Protein AF-A0A1H8HCE8-F1 (afdb_monomer_lite)

Structure (mmCIF, N/CA/C/O backbone):
data_AF-A0A1H8HCE8-F1
#
_entry.id   AF-A0A1H8HCE8-F1
#
loop_
_atom_site.group_PDB
_atom_site.id
_atom_site.type_symbol
_atom_site.label_atom_id
_atom_site.label_alt_id
_atom_site.label_comp_id
_atom_site.label_asym_id
_atom_site.label_entity_id
_atom_site.label_seq_id
_atom_site.pdbx_PDB_ins_code
_atom_site.Cartn_x
_atom_site.Cartn_y
_atom_site.Cartn_z
_atom_site.occupancy
_atom_site.B_iso_or_equiv
_atom_site.auth_seq_id
_atom_site.auth_comp_id
_atom_site.auth_asym_id
_atom_site.auth_atom_id
_atom_site.pdbx_PDB_model_num
ATOM 1 N N . MET A 1 1 ? 21.624 2.705 -7.529 1.00 41.69 1 MET A N 1
ATOM 2 C CA . MET A 1 1 ? 21.430 1.633 -6.533 1.00 41.69 1 MET A CA 1
ATOM 3 C C . MET A 1 1 ? 19.969 1.688 -6.104 1.00 41.69 1 MET A C 1
ATOM 5 O O . MET A 1 1 ? 19.536 2.767 -5.722 1.00 41.69 1 MET A O 1
ATOM 9 N N . TYR A 1 2 ? 19.189 0.617 -6.282 1.00 51.41 2 TYR A N 1
ATOM 10 C CA . TYR A 1 2 ? 17.785 0.573 -5.843 1.00 51.41 2 TYR A CA 1
ATOM 11 C C . TYR A 1 2 ? 17.785 0.385 -4.317 1.00 51.41 2 TYR A C 1
ATOM 13 O O . TYR A 1 2 ? 18.197 -0.660 -3.822 1.00 51.41 2 TYR A O 1
ATOM 21 N N . GLY A 1 3 ? 17.449 1.440 -3.571 1.00 51.47 3 GLY A N 1
ATOM 22 C CA . GLY A 1 3 ? 17.545 1.512 -2.106 1.00 51.47 3 GLY A CA 1
ATOM 23 C C . GLY A 1 3 ? 16.370 0.875 -1.358 1.00 51.47 3 GLY A C 1
ATOM 24 O O . GLY A 1 3 ? 16.021 1.349 -0.288 1.00 51.47 3 GLY A O 1
ATOM 25 N N . ALA A 1 4 ? 15.756 -0.176 -1.909 1.00 62.50 4 ALA A N 1
ATOM 26 C CA . ALA A 1 4 ? 14.451 -0.690 -1.470 1.00 62.50 4 ALA A CA 1
ATOM 27 C C . ALA A 1 4 ? 14.409 -1.175 -0.016 1.00 62.50 4 ALA A C 1
ATOM 29 O O . ALA A 1 4 ? 13.376 -1.128 0.637 1.00 62.50 4 ALA A O 1
ATOM 30 N N . ARG A 1 5 ? 15.531 -1.683 0.503 1.00 66.25 5 ARG A N 1
ATOM 31 C CA . ARG A 1 5 ? 15.506 -2.510 1.715 1.00 66.25 5 ARG A CA 1
ATOM 32 C C . ARG A 1 5 ? 15.179 -1.717 2.981 1.00 66.25 5 ARG A C 1
ATOM 34 O O . ARG A 1 5 ? 14.364 -2.169 3.773 1.00 66.25 5 ARG A O 1
ATOM 41 N N . ALA A 1 6 ? 15.752 -0.522 3.130 1.00 63.53 6 ALA A N 1
ATOM 42 C CA . ALA A 1 6 ? 15.456 0.348 4.269 1.00 63.53 6 ALA A CA 1
ATOM 43 C C . ALA A 1 6 ? 14.013 0.887 4.221 1.00 63.53 6 ALA A C 1
ATOM 45 O O . ALA A 1 6 ? 13.348 0.949 5.254 1.00 63.53 6 ALA A O 1
ATOM 46 N N . ASP A 1 7 ? 13.511 1.205 3.024 1.00 77.88 7 ASP A N 1
ATOM 47 C CA . ASP A 1 7 ? 12.133 1.670 2.828 1.00 77.88 7 ASP A CA 1
ATOM 48 C C . ASP A 1 7 ? 11.114 0.548 3.111 1.00 77.88 7 ASP A C 1
ATOM 50 O O . ASP A 1 7 ? 10.088 0.773 3.757 1.00 77.88 7 ASP A O 1
ATOM 54 N N . HIS A 1 8 ? 11.419 -0.689 2.701 1.00 85.94 8 HIS A N 1
ATOM 55 C CA . HIS A 1 8 ? 10.597 -1.864 3.006 1.00 85.94 8 HIS A CA 1
ATOM 56 C C . HIS A 1 8 ? 10.569 -2.179 4.502 1.00 85.94 8 HIS A C 1
ATOM 58 O O . HIS A 1 8 ? 9.533 -2.594 5.025 1.00 85.94 8 HIS A O 1
ATOM 64 N N . ASP A 1 9 ? 11.680 -1.978 5.207 1.00 85.94 9 ASP A N 1
ATOM 65 C CA . ASP A 1 9 ? 11.748 -2.233 6.643 1.00 85.94 9 ASP A CA 1
ATOM 66 C C . ASP A 1 9 ? 10.882 -1.238 7.442 1.00 85.94 9 ASP A C 1
ATOM 68 O O . ASP A 1 9 ? 10.162 -1.671 8.346 1.00 85.94 9 ASP A O 1
ATOM 72 N N . ASP A 1 10 ? 10.823 0.049 7.058 1.00 85.19 10 ASP A N 1
ATOM 73 C CA . ASP A 1 10 ? 9.885 1.025 7.658 1.00 85.19 10 ASP A CA 1
ATOM 74 C C . ASP A 1 10 ? 8.418 0.627 7.404 1.00 85.19 10 ASP A C 1
ATOM 76 O O . ASP A 1 10 ? 7.581 0.672 8.314 1.00 85.19 10 ASP A O 1
ATOM 80 N N . LEU A 1 11 ? 8.087 0.158 6.194 1.00 88.56 11 LEU A N 1
ATOM 81 C CA . LEU A 1 11 ? 6.743 -0.347 5.884 1.00 88.56 11 LEU A CA 1
ATOM 82 C C . LEU A 1 11 ? 6.381 -1.572 6.728 1.00 88.56 11 LEU A C 1
ATOM 84 O O . LEU A 1 11 ? 5.304 -1.603 7.333 1.00 88.56 11 LEU A O 1
ATOM 88 N N . ARG A 1 12 ? 7.280 -2.559 6.827 1.00 91.25 12 ARG A N 1
ATOM 89 C CA . ARG A 1 12 ? 7.088 -3.763 7.653 1.00 91.25 12 ARG A CA 1
ATOM 90 C C . ARG A 1 12 ? 6.905 -3.420 9.125 1.00 91.25 12 ARG A C 1
ATOM 92 O O . ARG A 1 12 ? 6.025 -3.987 9.782 1.00 91.25 12 ARG A O 1
ATOM 99 N N . GLU A 1 13 ? 7.689 -2.481 9.646 1.00 89.75 13 GLU A N 1
ATOM 100 C CA . GLU A 1 13 ? 7.567 -2.041 11.032 1.00 89.75 13 GLU A CA 1
ATOM 101 C C . GLU A 1 13 ? 6.194 -1.400 11.282 1.00 89.75 13 GLU A C 1
ATOM 103 O O . GLU A 1 13 ? 5.496 -1.751 12.240 1.00 89.75 13 GLU A O 1
ATOM 108 N N . ARG A 1 14 ? 5.749 -0.505 10.394 1.00 88.50 14 ARG A N 1
ATOM 109 C CA . ARG A 1 14 ? 4.429 0.135 10.509 1.00 88.50 14 ARG A CA 1
ATOM 110 C C . ARG A 1 14 ? 3.288 -0.867 10.420 1.00 88.50 14 ARG A C 1
ATOM 112 O O . ARG A 1 14 ? 2.340 -0.763 11.196 1.00 88.50 14 ARG A O 1
ATOM 119 N N . MET A 1 15 ? 3.376 -1.844 9.520 1.00 91.25 15 MET A N 1
ATOM 120 C CA . MET A 1 15 ? 2.391 -2.923 9.421 1.00 91.25 15 MET A CA 1
ATOM 121 C C . MET A 1 15 ? 2.309 -3.740 10.709 1.00 91.25 15 MET A C 1
ATOM 123 O O . MET A 1 15 ? 1.212 -4.000 11.198 1.00 91.25 15 MET A O 1
ATOM 127 N N . THR A 1 16 ? 3.462 -4.082 11.289 1.00 89.19 16 THR A N 1
ATOM 128 C CA . THR A 1 16 ? 3.555 -4.824 12.554 1.00 89.19 16 THR A CA 1
ATOM 129 C C . THR A 1 16 ? 2.914 -4.039 13.696 1.00 89.19 16 THR A C 1
ATOM 131 O O . THR A 1 16 ? 2.087 -4.572 14.433 1.00 89.19 16 THR A O 1
ATOM 134 N N . ARG A 1 17 ? 3.211 -2.736 13.802 1.00 85.62 17 ARG A N 1
ATOM 135 C CA . ARG A 1 17 ? 2.561 -1.843 14.777 1.00 85.62 17 ARG A CA 1
ATOM 136 C C . ARG A 1 17 ? 1.043 -1.800 14.579 1.00 85.62 17 ARG A C 1
ATOM 138 O O . ARG A 1 17 ? 0.299 -1.777 15.555 1.00 85.62 17 ARG A O 1
ATOM 145 N N . PHE A 1 18 ? 0.579 -1.817 13.330 1.00 85.38 18 PHE A N 1
ATOM 146 C CA . PHE A 1 18 ? -0.846 -1.851 13.009 1.00 85.38 18 PHE A CA 1
ATOM 147 C C . PHE A 1 18 ? -1.515 -3.158 13.453 1.00 85.38 18 PHE A C 1
ATOM 149 O O . PHE A 1 18 ? -2.595 -3.123 14.035 1.00 85.38 18 PHE A O 1
ATOM 156 N N . ALA A 1 19 ? -0.855 -4.296 13.229 1.00 85.44 19 ALA A N 1
ATOM 157 C CA . ALA A 1 19 ? -1.343 -5.614 13.629 1.00 85.44 19 ALA A CA 1
ATOM 158 C C . ALA A 1 19 ? -1.530 -5.730 15.149 1.00 85.44 19 ALA A C 1
ATOM 160 O O . ALA A 1 19 ? -2.546 -6.247 15.615 1.00 85.44 19 ALA A O 1
ATOM 161 N N . VAL A 1 20 ? -0.582 -5.192 15.925 1.00 85.12 20 VAL A N 1
ATOM 162 C CA . VAL A 1 20 ? -0.679 -5.134 17.392 1.00 85.12 20 VAL A CA 1
ATOM 163 C C . VAL A 1 20 ? -1.904 -4.330 17.833 1.00 85.12 20 VAL A C 1
ATOM 165 O O . VAL A 1 20 ? -2.658 -4.789 18.685 1.00 85.12 20 VAL A O 1
ATOM 168 N N . LEU A 1 21 ? -2.144 -3.163 17.225 1.00 83.56 21 LEU A N 1
ATOM 169 C CA . LEU A 1 21 ? -3.306 -2.328 17.550 1.00 83.56 21 LEU A CA 1
ATOM 170 C C . LEU A 1 21 ? -4.637 -2.994 17.182 1.00 83.56 21 LEU A C 1
ATOM 172 O O . LEU A 1 21 ? -5.607 -2.846 17.916 1.00 83.56 21 LEU A O 1
ATOM 176 N N . LEU A 1 22 ? -4.682 -3.735 16.073 1.00 83.06 22 LEU A N 1
ATOM 177 C CA . LEU A 1 22 ? -5.870 -4.478 15.639 1.00 83.06 22 LEU A CA 1
ATOM 178 C C . LEU A 1 22 ? -6.187 -5.693 16.521 1.00 83.06 22 LEU A C 1
ATOM 180 O O . LEU A 1 22 ? -7.331 -6.136 16.560 1.00 83.06 22 LEU A O 1
ATOM 184 N N . SER A 1 23 ? -5.187 -6.217 17.232 1.00 80.31 23 SER A N 1
ATOM 185 C CA . SER A 1 23 ? -5.332 -7.380 18.115 1.00 80.31 23 SER A CA 1
ATOM 186 C C . SER A 1 23 ? -5.904 -7.019 19.494 1.00 80.31 23 SER A C 1
ATOM 188 O O . SER A 1 23 ? -6.185 -7.913 20.291 1.00 80.31 23 SER A O 1
ATOM 190 N N . ALA A 1 24 ? -6.071 -5.726 19.794 1.00 76.75 24 ALA A N 1
ATOM 191 C CA . ALA A 1 24 ? -6.689 -5.267 21.032 1.00 76.75 24 ALA A CA 1
ATOM 192 C C . ALA A 1 24 ? -8.212 -5.553 21.031 1.00 76.75 24 ALA A C 1
ATOM 194 O O . ALA A 1 24 ? -8.876 -5.308 20.019 1.00 76.75 24 ALA A O 1
ATOM 195 N N . PRO A 1 25 ? -8.775 -6.074 22.141 1.00 63.78 25 PRO A N 1
ATOM 196 C CA . PRO A 1 25 ? -10.165 -6.541 22.215 1.00 63.78 25 PRO A CA 1
ATOM 197 C C . PRO A 1 25 ? -11.214 -5.417 22.178 1.00 63.78 25 PRO A C 1
ATOM 199 O O . PRO A 1 25 ? -12.369 -5.667 21.842 1.00 63.78 25 PRO A O 1
ATOM 202 N N . ASP A 1 26 ? -10.834 -4.180 22.485 1.00 64.38 26 ASP A N 1
ATOM 203 C CA . ASP A 1 26 ? -11.682 -2.992 22.471 1.00 64.38 26 ASP A CA 1
ATOM 204 C C . ASP A 1 26 ? -11.341 -2.095 21.274 1.00 64.38 26 ASP A C 1
ATOM 206 O O . ASP A 1 26 ? -10.719 -1.037 21.379 1.00 64.38 26 ASP A O 1
ATOM 210 N N . GLY A 1 27 ? -11.812 -2.544 20.109 1.00 59.19 27 GLY A N 1
ATOM 211 C CA . GLY A 1 27 ? -11.734 -1.904 18.794 1.00 59.19 27 GLY A CA 1
ATOM 212 C C . GLY A 1 27 ? -12.437 -0.552 18.647 1.00 59.19 27 GLY A C 1
ATOM 213 O O . GLY A 1 27 ? -12.992 -0.244 17.592 1.00 59.19 27 GLY A O 1
ATOM 214 N N . SER A 1 28 ? -12.424 0.292 19.679 1.00 56.91 28 SER A N 1
ATOM 215 C CA . SER A 1 28 ? -12.683 1.706 19.450 1.00 56.91 28 SER A CA 1
ATOM 216 C C . SER A 1 28 ? -11.595 2.214 18.508 1.00 56.91 28 SER A C 1
ATOM 218 O O . SER A 1 28 ? -10.413 1.902 18.675 1.00 56.91 28 SER A O 1
ATOM 220 N N . ALA A 1 29 ? -11.987 2.970 17.480 1.00 59.56 29 ALA A N 1
ATOM 221 C CA . ALA A 1 29 ? -11.069 3.669 16.589 1.00 59.56 29 ALA A CA 1
ATOM 222 C C . ALA A 1 29 ? -10.325 4.759 17.379 1.00 59.56 29 ALA A C 1
ATOM 224 O O . ALA A 1 29 ? -10.538 5.958 17.198 1.00 59.56 29 ALA A O 1
ATOM 225 N N . ASN A 1 30 ? -9.474 4.331 18.309 1.00 71.94 30 ASN A N 1
ATOM 226 C CA . ASN A 1 30 ? -8.727 5.173 19.209 1.00 71.94 30 ASN A CA 1
ATOM 227 C C . ASN A 1 30 ? -7.879 6.112 18.362 1.00 71.94 30 ASN A C 1
ATOM 229 O O . ASN A 1 30 ? -7.357 5.724 17.314 1.00 71.94 30 ASN A O 1
ATOM 233 N N . ALA A 1 31 ? -7.709 7.355 18.811 1.00 78.38 31 ALA A N 1
ATOM 234 C CA . ALA A 1 31 ? -6.949 8.362 18.070 1.00 78.38 31 ALA A CA 1
ATOM 235 C C . ALA A 1 31 ? -5.563 7.844 17.627 1.00 78.38 31 ALA A C 1
ATOM 237 O O . ALA A 1 31 ? -5.055 8.235 16.579 1.00 78.38 31 ALA A O 1
ATOM 238 N N . SER A 1 32 ? -4.971 6.912 18.382 1.00 80.31 32 SER A N 1
ATOM 239 C CA . SER A 1 32 ? -3.751 6.189 18.012 1.00 80.31 32 SER A CA 1
ATOM 240 C C . SER A 1 32 ? -3.883 5.354 16.735 1.00 80.31 32 SER A C 1
ATOM 242 O O . SER A 1 32 ? -3.009 5.457 15.879 1.00 80.31 32 SER A O 1
ATOM 244 N N . LEU A 1 33 ? -4.964 4.592 16.555 1.00 83.38 33 LEU A N 1
ATOM 245 C CA . LEU A 1 33 ? -5.221 3.828 15.333 1.00 83.38 33 LEU A CA 1
ATOM 246 C C . LEU A 1 33 ? -5.382 4.755 14.128 1.00 83.38 33 LEU A C 1
ATOM 248 O O . LEU A 1 33 ? -4.740 4.546 13.102 1.00 83.38 33 LEU A O 1
ATOM 252 N N . LEU A 1 34 ? -6.202 5.802 14.254 1.00 84.69 34 LEU A N 1
ATOM 253 C CA . LEU A 1 34 ? -6.427 6.754 13.162 1.00 84.69 34 LEU A CA 1
ATOM 254 C C . LEU A 1 34 ? -5.128 7.472 12.768 1.00 84.69 34 LEU A C 1
ATOM 256 O O . LEU A 1 34 ? -4.852 7.635 11.579 1.00 84.69 34 LEU A O 1
ATOM 260 N N . ARG A 1 35 ? -4.284 7.824 13.750 1.00 85.56 35 ARG A N 1
ATOM 261 C CA . ARG A 1 35 ? -2.937 8.362 13.504 1.00 85.56 35 ARG A CA 1
ATOM 262 C C . ARG A 1 35 ? -2.043 7.364 12.776 1.00 85.56 35 ARG A C 1
ATOM 264 O O . ARG A 1 35 ? -1.422 7.739 11.786 1.00 85.56 35 ARG A O 1
ATOM 271 N N . GLN A 1 36 ? -1.986 6.109 13.226 1.00 85.75 36 GLN A N 1
ATOM 272 C CA . GLN A 1 36 ? -1.189 5.081 12.549 1.00 85.75 36 GLN A CA 1
ATOM 273 C C . GLN A 1 36 ? -1.697 4.816 11.132 1.00 85.75 36 GLN A C 1
ATOM 275 O O . GLN A 1 36 ? -0.897 4.627 10.222 1.00 85.75 36 GLN A O 1
ATOM 280 N N . ARG A 1 37 ? -3.014 4.884 10.914 1.00 87.94 37 ARG A N 1
ATOM 281 C CA . ARG A 1 37 ? -3.635 4.674 9.603 1.00 87.94 37 ARG A CA 1
ATOM 282 C C . ARG A 1 37 ? -3.223 5.778 8.642 1.00 87.94 37 ARG A C 1
ATOM 284 O O . ARG A 1 37 ? -2.786 5.490 7.535 1.00 87.94 37 ARG A O 1
ATOM 291 N N . ALA A 1 38 ? -3.299 7.032 9.08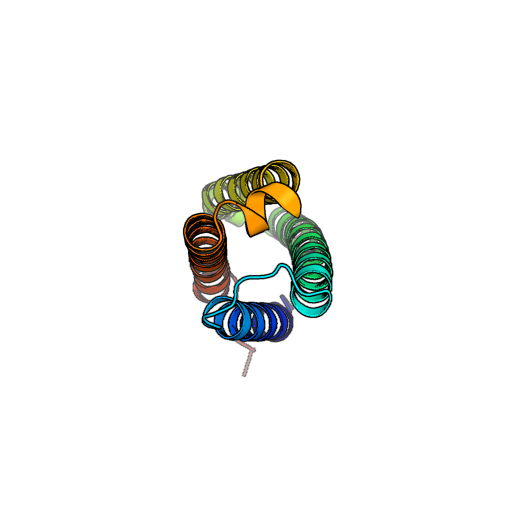4 1.00 86.00 38 ALA A N 1
ATOM 292 C CA . ALA A 1 38 ? -2.842 8.175 8.300 1.00 86.00 38 ALA A CA 1
ATOM 293 C C . ALA A 1 38 ? -1.328 8.120 8.028 1.00 86.00 38 ALA A C 1
ATOM 295 O O . ALA A 1 38 ? -0.889 8.396 6.911 1.00 86.00 38 ALA A O 1
ATOM 296 N N . ALA A 1 39 ? -0.529 7.730 9.025 1.00 85.94 39 ALA A N 1
ATOM 297 C CA . ALA A 1 39 ? 0.916 7.592 8.878 1.00 85.94 39 ALA A CA 1
ATOM 298 C C . ALA A 1 39 ? 1.292 6.488 7.877 1.00 85.94 39 ALA A C 1
ATOM 300 O O . ALA A 1 39 ? 2.141 6.714 7.016 1.00 85.94 39 ALA A O 1
ATOM 301 N N . PHE A 1 40 ? 0.641 5.324 7.953 1.00 87.06 40 PHE A N 1
ATOM 302 C CA . PHE A 1 40 ? 0.841 4.232 7.004 1.00 87.06 40 PHE A CA 1
ATOM 303 C C . PHE A 1 40 ? 0.387 4.629 5.597 1.00 87.06 40 PHE A C 1
ATOM 305 O O . PHE A 1 40 ? 1.154 4.458 4.658 1.00 87.06 40 PHE A O 1
ATOM 312 N N . ALA A 1 41 ? -0.789 5.250 5.450 1.00 87.31 41 ALA A N 1
ATOM 313 C CA . ALA A 1 41 ? -1.285 5.728 4.159 1.00 87.31 41 ALA A CA 1
ATOM 314 C C . ALA A 1 41 ? -0.299 6.686 3.477 1.00 87.31 41 ALA A C 1
ATOM 316 O O . ALA A 1 41 ? -0.041 6.573 2.279 1.00 87.31 41 ALA A O 1
ATOM 317 N N . ARG A 1 42 ? 0.285 7.612 4.248 1.00 87.38 42 ARG A N 1
ATOM 318 C CA . ARG A 1 42 ? 1.305 8.536 3.747 1.00 87.38 42 ARG A CA 1
ATOM 319 C C . ARG A 1 42 ? 2.586 7.808 3.343 1.00 87.38 42 ARG A C 1
ATOM 321 O O . ARG A 1 42 ? 3.102 8.084 2.267 1.00 87.38 42 ARG A O 1
ATOM 328 N N . CYS A 1 43 ? 3.091 6.912 4.191 1.00 87.44 43 CYS A N 1
ATOM 329 C CA . CYS A 1 43 ? 4.293 6.123 3.911 1.00 87.44 43 CYS A CA 1
ATOM 330 C C . CYS A 1 43 ? 4.112 5.278 2.637 1.00 87.44 43 CYS A C 1
ATOM 332 O O . CYS A 1 43 ? 4.908 5.389 1.711 1.00 87.44 43 CYS A O 1
ATOM 334 N N . PHE A 1 44 ? 3.000 4.549 2.531 1.00 88.19 44 PHE A N 1
ATOM 335 C CA . PHE A 1 44 ? 2.654 3.752 1.356 1.00 88.19 44 PHE A CA 1
ATOM 336 C C . PHE A 1 44 ? 2.551 4.604 0.083 1.00 88.19 44 PHE A C 1
ATOM 338 O O . PHE A 1 44 ? 3.130 4.254 -0.940 1.00 88.19 44 PHE A O 1
ATOM 345 N N . ALA A 1 45 ? 1.866 5.750 0.133 1.00 88.12 45 ALA A N 1
ATOM 346 C CA . ALA A 1 45 ? 1.743 6.626 -1.031 1.00 88.12 45 ALA A CA 1
ATOM 347 C C . ALA A 1 45 ? 3.097 7.180 -1.508 1.00 88.12 45 ALA A C 1
ATOM 349 O O . ALA A 1 45 ? 3.308 7.305 -2.715 1.00 88.12 45 ALA A O 1
ATOM 350 N N . LEU A 1 46 ? 4.000 7.509 -0.577 1.00 88.00 46 LEU A N 1
ATOM 351 C CA . LEU A 1 46 ? 5.358 7.953 -0.900 1.00 88.00 46 LEU A CA 1
ATOM 352 C C . LEU A 1 46 ? 6.167 6.825 -1.540 1.00 88.00 46 LEU A C 1
ATOM 354 O O . LEU A 1 46 ? 6.697 7.017 -2.630 1.00 88.00 46 LEU A O 1
ATOM 358 N N . HIS A 1 47 ? 6.170 5.647 -0.917 1.00 87.38 47 HIS A N 1
ATOM 359 C CA . HIS A 1 47 ? 6.850 4.463 -1.430 1.00 87.38 47 HIS A CA 1
ATOM 360 C C . HIS A 1 47 ? 6.409 4.130 -2.862 1.00 87.38 47 HIS A C 1
ATOM 362 O O . HIS A 1 47 ? 7.235 4.134 -3.766 1.00 87.38 47 HIS A O 1
ATOM 368 N N . VAL A 1 48 ? 5.101 4.005 -3.115 1.00 87.94 48 VAL A N 1
ATOM 369 C CA . VAL A 1 48 ? 4.565 3.720 -4.460 1.00 87.94 48 VAL A CA 1
ATOM 370 C C . VAL A 1 48 ? 4.975 4.786 -5.486 1.00 87.94 48 VAL A C 1
ATOM 372 O O . VAL A 1 48 ? 5.211 4.478 -6.658 1.00 87.94 48 VAL A O 1
ATOM 375 N N . ALA A 1 49 ? 5.027 6.061 -5.089 1.00 87.31 49 ALA A N 1
ATOM 376 C CA . ALA A 1 49 ? 5.440 7.139 -5.984 1.00 87.31 49 ALA A CA 1
ATOM 377 C C . ALA A 1 49 ? 6.936 7.060 -6.324 1.00 87.31 49 ALA A C 1
ATOM 379 O O . ALA A 1 49 ? 7.318 7.279 -7.478 1.00 87.31 49 ALA A O 1
ATOM 380 N N . ASP A 1 50 ? 7.773 6.742 -5.340 1.00 86.62 50 ASP A N 1
ATOM 381 C CA . ASP A 1 50 ? 9.214 6.608 -5.524 1.00 86.62 50 ASP A CA 1
ATOM 382 C C . ASP A 1 50 ? 9.574 5.339 -6.303 1.00 86.62 50 ASP A C 1
ATOM 384 O O . ASP A 1 50 ? 10.397 5.409 -7.219 1.00 86.62 50 ASP A O 1
ATOM 388 N N . GLU A 1 51 ? 8.870 4.232 -6.073 1.00 86.50 51 GLU A N 1
ATOM 389 C CA . GLU A 1 51 ? 8.969 3.015 -6.882 1.00 86.50 51 GLU A CA 1
ATOM 390 C C . GLU A 1 51 ? 8.626 3.277 -8.343 1.00 86.50 51 GLU A C 1
ATOM 392 O O . GLU A 1 51 ? 9.411 2.955 -9.234 1.00 86.50 51 GLU A O 1
ATOM 397 N N . GLN A 1 52 ? 7.495 3.931 -8.626 1.00 87.00 52 GLN A N 1
ATOM 398 C CA . GLN A 1 52 ? 7.121 4.243 -10.006 1.00 87.00 52 GLN A CA 1
ATOM 399 C C . GLN A 1 52 ? 8.207 5.056 -10.719 1.00 87.00 52 GLN A C 1
ATOM 401 O O . GLN A 1 52 ? 8.522 4.778 -11.879 1.00 87.00 52 GLN A O 1
ATOM 406 N N . ARG A 1 53 ? 8.824 6.022 -10.025 1.00 86.69 53 ARG A N 1
ATOM 407 C CA . ARG A 1 53 ? 9.947 6.806 -10.562 1.00 86.69 53 ARG A CA 1
ATOM 408 C C . ARG A 1 53 ? 11.189 5.945 -10.779 1.00 86.69 53 ARG A C 1
ATOM 410 O O . ARG A 1 53 ? 11.830 6.072 -11.823 1.00 86.69 53 ARG A O 1
ATOM 417 N N . ALA A 1 54 ? 11.545 5.101 -9.816 1.00 84.62 54 ALA A N 1
ATOM 418 C CA . ALA A 1 54 ? 12.722 4.243 -9.884 1.00 84.62 54 ALA A CA 1
ATOM 419 C C . ALA A 1 54 ? 12.606 3.212 -11.014 1.00 84.62 54 ALA A C 1
ATOM 421 O O . ALA A 1 54 ? 13.531 3.060 -11.811 1.00 84.62 54 ALA A O 1
ATOM 422 N N . LEU A 1 55 ? 11.445 2.578 -11.149 1.00 84.50 55 LEU A N 1
ATOM 423 C CA . LEU A 1 55 ? 11.169 1.599 -12.194 1.00 84.50 55 LEU A CA 1
ATOM 424 C C . LEU A 1 55 ? 11.091 2.249 -13.577 1.00 84.50 55 LEU A C 1
ATOM 426 O O . LEU A 1 55 ? 11.633 1.709 -14.538 1.00 84.50 55 LEU A O 1
ATOM 430 N N . ALA A 1 56 ? 10.502 3.446 -13.687 1.00 86.44 56 ALA A N 1
ATOM 431 C CA . ALA A 1 56 ? 10.506 4.191 -14.946 1.00 86.44 56 ALA A CA 1
ATOM 432 C C . ALA A 1 56 ? 11.937 4.526 -15.398 1.00 86.44 56 ALA A C 1
ATOM 434 O O . ALA A 1 56 ? 12.256 4.398 -16.581 1.00 86.44 56 ALA A O 1
ATOM 435 N N . ARG A 1 57 ? 12.819 4.901 -14.457 1.00 87.31 57 ARG A N 1
ATOM 436 C CA . ARG A 1 57 ? 14.251 5.087 -14.737 1.00 87.31 57 ARG A CA 1
ATOM 437 C C . ARG A 1 57 ? 14.908 3.780 -15.167 1.00 87.31 57 ARG A C 1
ATOM 439 O O . ARG A 1 57 ? 15.617 3.795 -16.165 1.00 87.31 57 ARG A O 1
ATOM 446 N N . LEU A 1 58 ? 14.629 2.672 -14.475 1.00 85.19 58 LEU A N 1
ATOM 447 C CA . LEU A 1 58 ? 15.172 1.353 -14.807 1.00 85.19 58 LEU A CA 1
ATOM 448 C C . LEU A 1 58 ? 14.813 0.942 -16.240 1.00 85.19 58 LEU A C 1
ATOM 450 O O . LEU A 1 58 ? 15.712 0.605 -17.002 1.00 85.19 58 LEU A O 1
ATOM 454 N N . VAL A 1 59 ? 13.542 1.064 -16.637 1.00 88.44 59 VAL A N 1
ATOM 455 C CA . VAL A 1 59 ? 13.079 0.771 -18.008 1.00 88.44 59 VAL A CA 1
ATOM 456 C C . VAL A 1 59 ? 13.702 1.709 -19.046 1.00 88.44 59 VAL A C 1
ATOM 458 O O . VAL A 1 59 ? 13.937 1.305 -20.187 1.00 88.44 59 VAL A O 1
ATOM 461 N N . ALA A 1 60 ? 13.957 2.970 -18.684 1.00 88.75 60 ALA A N 1
ATOM 462 C CA . ALA A 1 60 ? 14.618 3.919 -19.574 1.00 88.75 60 ALA A CA 1
ATOM 463 C C . ALA A 1 60 ? 16.090 3.547 -19.826 1.00 88.75 60 ALA A C 1
ATOM 465 O O . ALA A 1 60 ? 16.564 3.713 -20.949 1.00 88.75 60 ALA A O 1
ATOM 466 N N . THR A 1 61 ? 16.791 3.025 -18.813 1.00 88.19 61 THR A N 1
ATOM 467 C CA . THR A 1 61 ? 18.178 2.539 -18.932 1.00 88.19 61 THR A CA 1
ATOM 468 C C . THR A 1 61 ? 18.297 1.130 -19.508 1.00 88.19 61 THR A C 1
ATOM 470 O O . THR A 1 61 ? 19.251 0.858 -20.227 1.00 88.19 61 THR A O 1
ATOM 473 N N . ASP A 1 62 ? 17.340 0.246 -19.230 1.00 86.56 62 ASP A N 1
ATOM 474 C CA . ASP A 1 62 ? 17.314 -1.134 -19.704 1.00 86.56 62 ASP A CA 1
ATOM 475 C C . ASP A 1 62 ? 15.910 -1.494 -20.204 1.00 86.56 62 ASP A C 1
ATOM 477 O O . ASP A 1 62 ? 14.992 -1.815 -19.444 1.00 86.56 62 ASP A O 1
ATOM 481 N N . ARG A 1 63 ? 15.741 -1.457 -21.529 1.00 88.06 63 ARG A N 1
ATOM 482 C CA . ARG A 1 63 ? 14.458 -1.764 -22.169 1.00 88.06 63 ARG A CA 1
ATOM 483 C C . ARG A 1 63 ? 14.043 -3.226 -22.007 1.00 88.06 63 ARG A C 1
ATOM 485 O O . ARG A 1 63 ? 12.847 -3.496 -22.118 1.00 88.06 63 ARG A O 1
ATOM 492 N N . SER A 1 64 ? 14.978 -4.144 -21.746 1.00 87.06 64 SER A N 1
ATOM 493 C CA . SER A 1 64 ? 14.658 -5.563 -21.542 1.00 87.06 64 SER A CA 1
ATOM 494 C C . SER A 1 64 ? 13.816 -5.783 -20.281 1.00 87.06 64 SER A C 1
ATOM 496 O O . SER A 1 64 ? 13.003 -6.703 -20.237 1.00 87.06 64 SER A O 1
ATOM 498 N N . MET A 1 65 ? 13.897 -4.861 -19.314 1.00 86.38 65 MET A N 1
ATOM 499 C CA . MET A 1 65 ? 13.109 -4.891 -18.081 1.00 86.38 65 MET A CA 1
ATOM 500 C C . MET A 1 65 ? 11.634 -4.521 -18.273 1.00 86.38 65 MET A C 1
ATOM 502 O O . MET A 1 65 ? 10.834 -4.739 -17.365 1.00 86.38 65 MET A O 1
ATOM 506 N N . ARG A 1 66 ? 11.224 -3.994 -19.437 1.00 86.94 66 ARG A N 1
ATOM 507 C CA . ARG A 1 66 ? 9.837 -3.549 -19.667 1.00 86.94 66 ARG A CA 1
ATOM 508 C C . ARG A 1 66 ? 8.809 -4.666 -19.461 1.00 86.94 66 ARG A C 1
ATOM 510 O O . ARG A 1 66 ? 7.803 -4.442 -18.792 1.00 86.94 66 ARG A O 1
ATOM 517 N N . ASP A 1 67 ? 9.034 -5.835 -20.052 1.00 86.25 67 ASP A N 1
ATOM 518 C CA . ASP A 1 67 ? 8.076 -6.943 -19.980 1.00 86.25 67 ASP A CA 1
ATOM 519 C C . ASP A 1 67 ? 8.110 -7.678 -18.628 1.00 86.25 67 ASP A C 1
ATOM 521 O O . ASP A 1 67 ? 7.032 -7.878 -18.062 1.00 86.25 67 ASP A O 1
ATOM 525 N N . PRO A 1 68 ? 9.284 -7.975 -18.028 1.00 84.44 68 PRO A N 1
ATOM 526 C CA . PRO A 1 68 ? 9.369 -8.491 -16.658 1.00 84.44 68 PRO A CA 1
ATOM 527 C C . PRO A 1 68 ? 8.673 -7.604 -15.615 1.00 84.44 68 PRO A C 1
ATOM 529 O O . PRO A 1 68 ? 8.067 -8.114 -14.673 1.00 84.44 68 PRO A O 1
ATOM 532 N N . LEU A 1 69 ? 8.719 -6.277 -15.790 1.00 88.56 69 LEU A N 1
ATOM 533 C CA . LEU A 1 69 ? 8.090 -5.322 -14.874 1.00 88.56 69 LEU A CA 1
ATOM 534 C C . LEU A 1 69 ? 6.587 -5.130 -15.110 1.00 88.56 69 LEU A C 1
ATOM 536 O O . LEU A 1 69 ? 5.910 -4.623 -14.218 1.00 88.56 69 LEU A O 1
ATOM 540 N N . ARG A 1 70 ? 6.029 -5.527 -16.262 1.00 88.50 70 ARG A N 1
ATOM 541 C CA . ARG A 1 70 ? 4.615 -5.262 -16.595 1.00 88.50 70 ARG A CA 1
ATOM 542 C C . ARG A 1 70 ? 3.661 -5.833 -15.546 1.00 88.50 70 ARG A C 1
ATOM 544 O O . ARG A 1 70 ? 2.869 -5.098 -14.967 1.00 88.50 70 ARG A O 1
ATOM 551 N N . GLY A 1 71 ? 3.805 -7.121 -15.232 1.00 88.12 71 GLY A N 1
ATOM 552 C CA . GLY A 1 71 ? 2.963 -7.777 -14.227 1.00 88.12 71 GLY A CA 1
ATOM 553 C C . GLY A 1 71 ? 3.193 -7.259 -12.804 1.00 88.12 71 GLY A C 1
ATOM 554 O O . GLY A 1 71 ? 2.335 -7.415 -11.938 1.00 88.12 71 GLY A O 1
ATOM 555 N N . TYR A 1 72 ? 4.345 -6.647 -12.527 1.00 89.38 72 TYR A N 1
ATOM 556 C CA . TYR A 1 72 ? 4.567 -5.936 -11.272 1.00 89.38 72 TYR A CA 1
ATOM 557 C C . TYR A 1 72 ? 3.808 -4.599 -11.253 1.00 89.38 72 TYR A C 1
ATOM 559 O O . TYR A 1 72 ? 3.064 -4.351 -10.307 1.00 89.38 72 TYR A O 1
ATOM 567 N N . TYR A 1 73 ? 3.904 -3.790 -12.315 1.00 88.12 73 TYR A N 1
ATOM 568 C CA . TYR A 1 73 ? 3.183 -2.517 -12.423 1.00 88.12 73 TYR A CA 1
ATOM 569 C C . TYR A 1 73 ? 1.670 -2.682 -12.279 1.00 88.12 73 TYR A C 1
ATOM 571 O O . TYR A 1 73 ? 1.042 -1.908 -11.556 1.00 88.12 73 TYR A O 1
ATOM 579 N N . ASP A 1 74 ? 1.097 -3.707 -12.911 1.00 90.50 74 ASP A N 1
ATOM 580 C CA . ASP A 1 74 ? -0.338 -3.984 -12.819 1.00 90.50 74 ASP A CA 1
ATOM 581 C C . ASP A 1 74 ? -0.751 -4.293 -11.372 1.00 90.50 74 ASP A C 1
ATOM 583 O O . ASP A 1 74 ? -1.733 -3.749 -10.861 1.00 90.50 74 ASP A O 1
ATOM 587 N N . ARG A 1 75 ? 0.041 -5.110 -10.663 1.00 92.12 75 ARG A N 1
ATOM 588 C CA . ARG A 1 75 ? -0.220 -5.461 -9.260 1.00 92.12 75 ARG A CA 1
ATOM 589 C C . ARG A 1 75 ? -0.025 -4.277 -8.311 1.00 92.12 75 ARG A C 1
ATOM 591 O O . ARG A 1 75 ? -0.846 -4.105 -7.409 1.00 92.12 75 ARG A O 1
ATOM 598 N N . LEU A 1 76 ? 1.001 -3.451 -8.523 1.00 90.56 76 LEU A N 1
ATOM 599 C CA . LEU A 1 76 ? 1.237 -2.230 -7.746 1.00 90.56 76 LEU A CA 1
ATOM 600 C C . LEU A 1 76 ? 0.105 -1.211 -7.957 1.00 90.56 76 LEU A C 1
ATOM 602 O O . LEU A 1 76 ? -0.410 -0.630 -7.000 1.00 90.56 76 LEU A O 1
ATOM 606 N N . GLY A 1 77 ? -0.338 -1.031 -9.205 1.00 90.81 77 GLY A N 1
ATOM 607 C CA . GLY A 1 77 ? -1.468 -0.171 -9.556 1.00 90.81 77 GLY A CA 1
ATOM 608 C C . GLY A 1 77 ? -2.789 -0.646 -8.945 1.00 90.81 77 GLY A C 1
ATOM 609 O O . GLY A 1 77 ? -3.545 0.169 -8.403 1.00 90.81 77 GLY A O 1
ATOM 610 N N . ALA A 1 78 ? -3.039 -1.958 -8.968 1.00 93.31 78 ALA A N 1
ATOM 611 C CA . ALA A 1 78 ? -4.186 -2.568 -8.302 1.00 93.31 78 ALA A CA 1
ATOM 612 C C . ALA A 1 78 ? -4.128 -2.350 -6.785 1.00 93.31 78 ALA A C 1
ATOM 614 O O . ALA A 1 78 ? -5.090 -1.851 -6.211 1.00 93.31 78 ALA A O 1
ATOM 615 N N . LEU A 1 79 ? -2.983 -2.616 -6.142 1.00 93.38 79 LEU A N 1
ATOM 616 C CA . LEU A 1 79 ? -2.822 -2.402 -4.702 1.00 93.38 79 LEU A CA 1
ATOM 617 C C . LEU A 1 79 ? -3.057 -0.937 -4.313 1.00 93.38 79 LEU A C 1
ATOM 619 O O . LEU A 1 79 ? -3.739 -0.668 -3.327 1.00 93.38 79 LEU A O 1
ATOM 623 N N . ARG A 1 80 ? -2.550 0.019 -5.102 1.00 91.69 80 ARG A N 1
ATOM 624 C CA . ARG A 1 80 ? -2.808 1.449 -4.877 1.00 91.69 80 ARG A CA 1
ATOM 625 C C . ARG A 1 80 ? -4.301 1.772 -4.943 1.00 91.69 80 ARG A C 1
ATOM 627 O O . ARG A 1 80 ? -4.801 2.507 -4.096 1.00 91.69 80 ARG A O 1
ATOM 634 N N . THR A 1 81 ? -4.998 1.230 -5.939 1.00 93.56 81 THR A N 1
ATOM 635 C CA . THR A 1 81 ? -6.441 1.441 -6.134 1.00 93.56 81 THR A CA 1
ATOM 636 C C . THR A 1 81 ? -7.243 0.856 -4.975 1.00 93.56 81 THR A C 1
ATOM 638 O O . THR A 1 81 ? -8.070 1.553 -4.388 1.00 93.56 81 THR A O 1
ATOM 641 N N . ASP A 1 82 ? -6.936 -0.381 -4.587 1.00 93.62 82 ASP A N 1
ATOM 642 C CA . ASP A 1 82 ? -7.588 -1.071 -3.474 1.00 93.62 82 ASP A CA 1
ATOM 643 C C . ASP A 1 82 ? -7.331 -0.354 -2.146 1.00 93.62 82 ASP A C 1
ATOM 645 O O . ASP A 1 82 ? -8.232 -0.228 -1.319 1.00 93.62 82 ASP A O 1
ATOM 649 N N . TYR A 1 83 ? -6.126 0.186 -1.954 1.00 91.75 83 TYR A N 1
ATOM 650 C CA . TYR A 1 83 ? -5.800 0.979 -0.777 1.00 91.75 83 TYR A CA 1
ATOM 651 C C . TYR A 1 83 ? -6.596 2.292 -0.734 1.00 91.75 83 TYR A C 1
ATOM 653 O O . TYR A 1 83 ? -7.153 2.646 0.304 1.00 91.75 83 TYR A O 1
ATOM 661 N N . SER A 1 84 ? -6.716 3.007 -1.857 1.00 90.25 84 SER A N 1
ATOM 662 C CA . SER A 1 84 ? -7.574 4.197 -1.937 1.00 90.25 84 SER A CA 1
ATOM 663 C C . SER A 1 84 ? -9.036 3.867 -1.624 1.00 90.25 84 SER A C 1
ATOM 665 O O . SER A 1 84 ? -9.650 4.565 -0.816 1.00 90.25 84 SER A O 1
ATOM 667 N N . ALA A 1 85 ? -9.571 2.782 -2.190 1.00 93.50 85 ALA A N 1
ATOM 668 C CA . ALA A 1 85 ? -10.925 2.318 -1.898 1.00 93.50 85 ALA A CA 1
ATOM 669 C C . ALA A 1 85 ? -11.092 1.966 -0.413 1.00 93.50 85 ALA A C 1
ATOM 671 O O . ALA A 1 85 ? -12.036 2.424 0.226 1.00 93.50 85 ALA A O 1
ATOM 672 N N . HIS A 1 86 ? -10.131 1.247 0.172 1.00 93.25 86 HIS A N 1
ATOM 673 C CA . HIS A 1 86 ? -10.110 0.922 1.596 1.00 93.25 86 HIS A CA 1
ATOM 674 C C . HIS A 1 86 ? -10.187 2.177 2.471 1.00 93.25 86 HIS A C 1
ATOM 676 O O . HIS A 1 86 ? -10.930 2.200 3.455 1.00 93.25 86 HIS A O 1
ATOM 682 N N . ILE A 1 87 ? -9.463 3.242 2.106 1.00 89.88 87 ILE A N 1
ATOM 683 C CA . ILE A 1 87 ? -9.499 4.494 2.862 1.00 89.88 87 ILE A CA 1
ATOM 684 C C . ILE A 1 87 ? -10.887 5.148 2.827 1.00 89.88 87 ILE A C 1
ATOM 686 O O . ILE A 1 87 ? -11.329 5.669 3.856 1.00 89.88 87 ILE A O 1
ATOM 690 N N . SER A 1 88 ? -11.562 5.109 1.677 1.00 91.19 88 SER A N 1
ATOM 691 C CA . SER A 1 88 ? -12.910 5.657 1.491 1.00 91.19 88 SER A CA 1
ATOM 692 C C . SER A 1 88 ? -14.000 4.815 2.161 1.00 91.19 88 SER A C 1
ATOM 694 O O . SER A 1 88 ? -14.923 5.378 2.743 1.00 91.19 88 SER A O 1
ATOM 696 N N . THR A 1 89 ? -13.893 3.485 2.109 1.00 94.19 89 THR A N 1
ATOM 697 C CA . THR A 1 89 ? -14.870 2.555 2.696 1.00 94.19 89 THR A CA 1
ATOM 698 C C . THR A 1 89 ? -14.817 2.564 4.223 1.00 94.19 89 THR A C 1
ATOM 700 O O . THR A 1 89 ? -15.849 2.663 4.887 1.00 94.19 89 THR A O 1
ATOM 703 N N . TRP A 1 90 ? -13.618 2.499 4.804 1.00 92.62 90 TRP A N 1
ATOM 704 C CA . TRP A 1 90 ? -13.440 2.365 6.250 1.00 92.62 90 TRP A CA 1
ATOM 705 C C . TRP A 1 90 ? -13.351 3.723 6.948 1.00 92.62 90 TRP A C 1
ATOM 707 O O . TRP A 1 90 ? -12.276 4.165 7.364 1.00 92.62 90 TRP A O 1
ATOM 717 N N . THR A 1 91 ? -14.496 4.397 7.070 1.00 90.38 91 THR A N 1
ATOM 718 C CA . THR A 1 91 ? -14.649 5.596 7.914 1.00 90.38 91 THR A CA 1
ATOM 719 C C . THR A 1 91 ? -14.540 5.241 9.406 1.00 90.38 91 THR A C 1
ATOM 721 O O . THR A 1 91 ? -14.748 4.082 9.763 1.00 90.38 91 THR A O 1
ATOM 724 N N . PRO A 1 92 ? -14.281 6.200 10.319 1.00 88.25 92 PRO A N 1
ATOM 725 C CA . PRO A 1 92 ? -14.260 5.910 11.757 1.00 88.25 92 PRO A CA 1
ATOM 726 C C . PRO A 1 92 ? -15.543 5.238 12.271 1.00 88.25 92 PRO A C 1
ATOM 728 O O . PRO A 1 92 ? -15.468 4.346 13.110 1.00 88.25 92 PRO A O 1
ATOM 731 N N . ALA A 1 93 ? -16.705 5.620 11.729 1.00 88.62 93 ALA A N 1
ATOM 732 C CA . ALA A 1 93 ? -17.984 5.000 12.064 1.00 88.62 93 ALA A CA 1
ATOM 733 C C . ALA A 1 93 ? -18.076 3.550 11.558 1.00 88.62 93 ALA A C 1
ATOM 735 O O . ALA A 1 93 ? -18.496 2.675 12.307 1.00 88.62 93 ALA A O 1
ATOM 736 N N . ALA A 1 94 ? -17.634 3.279 10.323 1.00 92.06 94 ALA A N 1
ATOM 737 C CA . ALA A 1 94 ? -17.604 1.923 9.770 1.00 92.06 94 ALA A CA 1
ATOM 738 C C . ALA A 1 94 ? -16.632 1.012 10.537 1.00 92.06 94 ALA A C 1
ATOM 740 O O . ALA A 1 94 ? -16.975 -0.121 10.849 1.00 92.06 94 ALA A O 1
ATOM 741 N N . ILE A 1 95 ? -15.455 1.530 10.906 1.00 90.06 95 ILE A N 1
ATOM 742 C CA . ILE A 1 95 ? -14.470 0.810 11.727 1.00 90.06 95 ILE A CA 1
ATOM 743 C C . ILE A 1 95 ? -15.061 0.460 13.097 1.00 90.06 95 ILE A C 1
ATOM 745 O O . ILE A 1 95 ? -14.901 -0.664 13.559 1.00 90.06 95 ILE A O 1
ATOM 749 N N . GLY A 1 96 ? -15.754 1.405 13.741 1.00 87.25 96 GLY A N 1
ATOM 750 C CA . GLY A 1 96 ? -16.419 1.148 15.021 1.00 87.25 96 GLY A CA 1
ATOM 751 C C . GLY A 1 96 ? -17.592 0.166 14.916 1.00 87.25 96 GLY A C 1
ATOM 752 O O . GLY A 1 96 ? -17.862 -0.552 15.872 1.00 87.25 96 GLY A O 1
ATOM 753 N N . GLY A 1 97 ? -18.277 0.126 13.768 1.00 89.38 97 GLY A N 1
ATOM 754 C CA . GLY A 1 97 ? -19.380 -0.801 13.502 1.00 89.38 97 GLY A CA 1
ATOM 755 C C . GLY A 1 97 ? -18.938 -2.219 13.128 1.00 89.38 97 GLY A C 1
ATOM 756 O O . GLY A 1 97 ? -19.669 -3.165 13.404 1.00 89.38 97 GLY A O 1
ATOM 757 N N . ASP A 1 98 ? -17.753 -2.374 12.531 1.00 91.19 98 ASP A N 1
ATOM 758 C CA . ASP A 1 98 ? -17.183 -3.668 12.143 1.00 91.19 98 ASP A CA 1
ATOM 759 C C . ASP A 1 98 ? -15.653 -3.684 12.303 1.00 91.19 98 ASP A C 1
ATOM 761 O O . ASP A 1 98 ? -14.876 -3.567 11.350 1.00 91.19 98 ASP A O 1
ATOM 765 N N . TRP A 1 99 ? -15.212 -3.844 13.552 1.00 88.38 99 TRP A N 1
ATOM 766 C CA . TRP A 1 99 ? -13.789 -3.910 13.884 1.00 88.38 99 TRP A CA 1
ATOM 767 C C . TRP A 1 99 ? -13.089 -5.119 13.259 1.00 88.38 99 TRP A C 1
ATOM 769 O O . TRP A 1 99 ? -11.968 -5.015 12.756 1.00 88.38 99 TRP A O 1
ATOM 779 N N . HIS A 1 100 ? -13.751 -6.278 13.284 1.00 88.88 100 HIS A N 1
ATOM 780 C CA . HIS A 1 100 ? -13.169 -7.516 12.781 1.00 88.88 100 HIS A CA 1
ATOM 781 C C . HIS A 1 100 ? -12.988 -7.461 11.262 1.00 88.88 100 HIS A C 1
ATOM 783 O O . HIS A 1 100 ? -11.900 -7.758 10.767 1.00 88.88 100 HIS A O 1
ATOM 789 N N . GLY A 1 101 ? -14.015 -7.028 10.526 1.00 92.81 101 GLY A N 1
ATOM 790 C CA . GLY A 1 101 ? -13.941 -6.856 9.079 1.00 92.81 101 GLY A CA 1
ATOM 791 C C . GLY A 1 101 ? -12.909 -5.811 8.671 1.00 92.81 101 GLY A C 1
ATOM 792 O O . GLY A 1 101 ? -12.159 -6.036 7.716 1.00 92.81 101 GLY A O 1
ATOM 793 N N . TYR A 1 102 ? -12.775 -4.722 9.437 1.00 92.06 102 TYR A N 1
ATOM 794 C CA . TYR A 1 102 ? -11.702 -3.755 9.221 1.00 92.06 102 TYR A CA 1
ATOM 795 C C . TYR A 1 102 ? -10.321 -4.406 9.356 1.00 92.06 102 TYR A C 1
ATOM 797 O O . TYR A 1 102 ? -9.475 -4.248 8.472 1.00 92.06 102 TYR A O 1
ATOM 805 N N . GLY A 1 103 ? -10.103 -5.179 10.425 1.00 90.62 103 GLY A N 1
ATOM 806 C CA . GLY A 1 103 ? -8.855 -5.904 10.645 1.00 90.62 103 GLY A CA 1
ATOM 807 C C . GLY A 1 103 ? -8.517 -6.855 9.495 1.00 90.62 103 GLY A C 1
ATOM 808 O O . GLY A 1 103 ? -7.409 -6.802 8.962 1.00 90.62 103 GLY A O 1
ATOM 809 N N . GLN A 1 104 ? -9.488 -7.654 9.041 1.00 92.75 104 GLN A N 1
ATOM 810 C CA . GLN A 1 104 ? -9.313 -8.560 7.898 1.00 92.75 104 GLN A CA 1
ATOM 811 C C . GLN A 1 104 ? -8.944 -7.808 6.613 1.00 92.75 104 GLN A C 1
ATOM 813 O O . GLN A 1 104 ? -8.014 -8.197 5.903 1.00 92.75 104 GLN A O 1
ATOM 818 N N . ALA A 1 105 ? -9.627 -6.694 6.332 1.00 93.75 105 ALA A N 1
ATOM 819 C CA . ALA A 1 105 ? -9.346 -5.875 5.158 1.00 93.75 105 ALA A CA 1
ATOM 820 C C . ALA A 1 105 ? -7.929 -5.278 5.196 1.00 93.75 105 ALA A C 1
ATOM 822 O O . ALA A 1 105 ? -7.243 -5.244 4.173 1.00 93.75 105 ALA A O 1
ATOM 823 N N . VAL A 1 106 ? -7.469 -4.832 6.370 1.00 92.44 106 VAL A N 1
ATOM 824 C CA . VAL A 1 106 ? -6.095 -4.347 6.547 1.00 92.44 106 VAL A CA 1
ATOM 825 C C . VAL A 1 106 ? -5.087 -5.469 6.316 1.00 92.44 106 VAL A C 1
ATOM 827 O O . VAL A 1 106 ? -4.140 -5.276 5.554 1.00 92.44 106 VAL A O 1
ATOM 830 N N . PHE A 1 107 ? -5.280 -6.639 6.929 1.00 92.25 107 PHE A N 1
ATOM 831 C CA . PHE A 1 107 ? -4.340 -7.751 6.781 1.00 92.25 107 PHE A CA 1
ATOM 832 C C . PHE A 1 107 ? -4.222 -8.229 5.335 1.00 92.25 107 PHE A C 1
ATOM 834 O O . PHE A 1 107 ? -3.102 -8.453 4.878 1.00 92.25 107 PHE A O 1
ATOM 841 N N . GLY A 1 108 ? -5.327 -8.283 4.586 1.00 94.06 108 GLY A N 1
ATOM 842 C CA . GLY A 1 108 ? -5.299 -8.624 3.161 1.00 94.06 108 GLY A CA 1
ATOM 843 C C . GLY A 1 108 ? -4.472 -7.646 2.316 1.00 94.06 108 GLY A C 1
ATOM 844 O O . GLY A 1 108 ? -3.710 -8.064 1.444 1.00 94.06 108 GLY A O 1
ATOM 845 N N . LEU A 1 109 ? -4.558 -6.340 2.593 1.00 93.31 109 LEU A N 1
ATOM 846 C CA . LEU A 1 109 ? -3.731 -5.335 1.909 1.00 93.31 109 LEU A CA 1
ATOM 847 C C . LEU A 1 109 ? -2.251 -5.448 2.293 1.00 93.31 109 LEU A C 1
ATOM 849 O O . LEU A 1 109 ? -1.380 -5.348 1.429 1.00 93.31 109 LEU A O 1
ATOM 853 N N . GLN A 1 110 ? -1.961 -5.674 3.576 1.00 93.00 110 GLN A N 1
ATOM 854 C CA . GLN A 1 110 ? -0.589 -5.842 4.060 1.00 93.00 110 GLN A CA 1
ATOM 855 C C . GLN A 1 110 ? 0.079 -7.101 3.503 1.00 93.00 110 GLN A C 1
ATOM 857 O O . GLN A 1 110 ? 1.284 -7.091 3.266 1.00 93.00 110 GLN A O 1
ATOM 862 N N . ASP A 1 111 ? -0.678 -8.176 3.301 1.00 93.88 111 ASP A N 1
ATOM 863 C CA . ASP A 1 111 ? -0.179 -9.417 2.708 1.00 93.88 111 ASP A CA 1
ATOM 864 C C . ASP A 1 111 ? 0.257 -9.201 1.255 1.00 93.88 111 ASP A C 1
ATOM 866 O O . ASP A 1 111 ? 1.402 -9.463 0.892 1.00 93.88 111 ASP A O 1
ATOM 870 N N . ARG A 1 112 ? -0.597 -8.549 0.461 1.00 94.06 112 ARG A N 1
ATOM 871 C CA . ARG A 1 112 ? -0.275 -8.184 -0.925 1.00 94.06 112 ARG A CA 1
ATOM 872 C C . ARG A 1 112 ? 0.915 -7.233 -1.035 1.00 94.06 112 ARG A C 1
ATOM 874 O O . ARG A 1 112 ? 1.705 -7.358 -1.969 1.00 94.06 112 ARG A O 1
ATOM 881 N N . LEU A 1 113 ? 1.062 -6.291 -0.098 1.00 92.31 113 LEU A N 1
ATOM 882 C CA . LEU A 1 113 ? 2.241 -5.424 -0.045 1.00 92.31 113 LEU A CA 1
ATOM 883 C C . LEU A 1 113 ? 3.513 -6.226 0.267 1.00 92.31 113 LEU A C 1
ATOM 885 O O . LEU A 1 113 ? 4.537 -6.013 -0.377 1.00 92.31 113 LEU A O 1
ATOM 889 N N . ARG A 1 114 ? 3.455 -7.183 1.205 1.00 92.31 114 ARG A N 1
ATOM 890 C CA . ARG 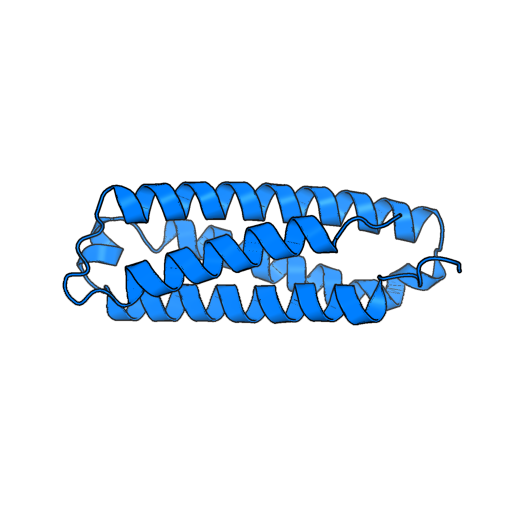A 1 114 ? 4.588 -8.083 1.497 1.00 92.31 114 ARG A CA 1
ATOM 891 C C . ARG A 1 114 ? 5.010 -8.877 0.272 1.00 92.31 114 ARG A C 1
ATOM 893 O O . ARG A 1 114 ? 6.208 -8.970 0.012 1.00 92.31 114 ARG A O 1
ATOM 900 N N . ASP A 1 115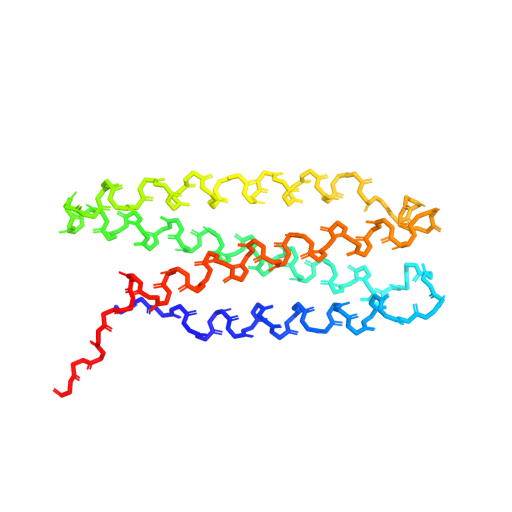 ? 4.053 -9.396 -0.485 1.00 92.50 115 ASP A N 1
ATOM 901 C CA . ASP A 1 115 ? 4.334 -10.157 -1.701 1.00 92.50 115 ASP A CA 1
ATOM 902 C C . ASP A 1 115 ? 5.027 -9.320 -2.779 1.00 92.50 115 ASP A C 1
ATOM 904 O O . ASP A 1 115 ? 5.947 -9.814 -3.439 1.00 92.50 115 ASP A O 1
ATOM 908 N N . LEU A 1 116 ? 4.614 -8.059 -2.948 1.00 90.69 116 LEU A N 1
ATOM 909 C CA . LEU A 1 116 ? 5.255 -7.124 -3.877 1.00 90.69 116 LEU A CA 1
ATOM 910 C C . LEU A 1 116 ? 6.684 -6.793 -3.443 1.00 90.69 116 LEU A C 1
ATOM 912 O O . LEU A 1 116 ? 7.607 -7.052 -4.215 1.00 90.69 116 LEU A O 1
ATOM 916 N N . MET A 1 117 ? 6.879 -6.366 -2.191 1.00 90.06 117 MET A N 1
ATOM 917 C CA . MET A 1 117 ? 8.213 -6.065 -1.655 1.00 90.06 117 MET A CA 1
ATOM 918 C C . MET A 1 117 ? 9.150 -7.277 -1.769 1.00 90.06 117 MET A C 1
ATOM 920 O O . MET A 1 117 ? 10.302 -7.155 -2.180 1.00 90.06 117 MET A O 1
ATOM 924 N N . ALA A 1 118 ? 8.656 -8.480 -1.459 1.00 89.44 118 ALA A N 1
ATOM 925 C CA . ALA A 1 118 ? 9.443 -9.705 -1.564 1.00 89.44 118 ALA A CA 1
ATOM 926 C C . ALA A 1 118 ? 9.759 -10.069 -3.024 1.00 89.44 118 ALA A C 1
ATOM 928 O O . ALA A 1 118 ? 10.817 -10.631 -3.315 1.00 89.44 118 ALA A O 1
ATOM 929 N N . TRP A 1 119 ? 8.849 -9.783 -3.959 1.00 89.50 119 TRP A N 1
ATOM 930 C CA . TRP A 1 119 ? 9.122 -9.945 -5.383 1.00 89.50 119 TRP A CA 1
ATOM 931 C C . TRP A 1 119 ? 10.231 -8.993 -5.837 1.00 89.50 119 TRP A C 1
ATOM 933 O O . TRP A 1 119 ? 11.163 -9.443 -6.501 1.00 89.50 119 TRP A O 1
ATOM 943 N N . GLU A 1 120 ? 10.188 -7.724 -5.445 1.00 86.94 120 GLU A N 1
ATOM 944 C CA . GLU A 1 120 ? 11.232 -6.756 -5.792 1.00 86.94 120 GLU A CA 1
ATOM 945 C C . GLU A 1 120 ? 12.584 -7.147 -5.219 1.00 86.94 120 GLU A C 1
ATOM 947 O O . GLU A 1 120 ? 13.581 -7.158 -5.934 1.00 86.94 120 GLU A O 1
ATOM 952 N N . GLU A 1 121 ? 12.614 -7.552 -3.951 1.00 86.12 121 GLU A N 1
ATOM 953 C CA . GLU A 1 121 ? 13.840 -7.990 -3.291 1.00 86.12 121 GLU A CA 1
ATOM 954 C C . GLU A 1 121 ? 14.491 -9.179 -4.010 1.00 86.12 121 GLU A C 1
ATOM 956 O O . GLU A 1 121 ? 15.717 -9.281 -4.050 1.00 86.12 121 GLU A O 1
ATOM 961 N N . ARG A 1 122 ? 13.692 -10.057 -4.627 1.00 86.31 122 ARG A N 1
ATOM 962 C CA . ARG A 1 122 ? 14.197 -11.189 -5.417 1.00 86.31 122 ARG A CA 1
ATOM 963 C C . ARG A 1 122 ? 14.612 -10.823 -6.841 1.00 86.31 122 ARG A C 1
ATOM 965 O O . ARG A 1 122 ? 15.508 -11.468 -7.371 1.00 86.31 122 ARG A O 1
ATOM 972 N N . ASN A 1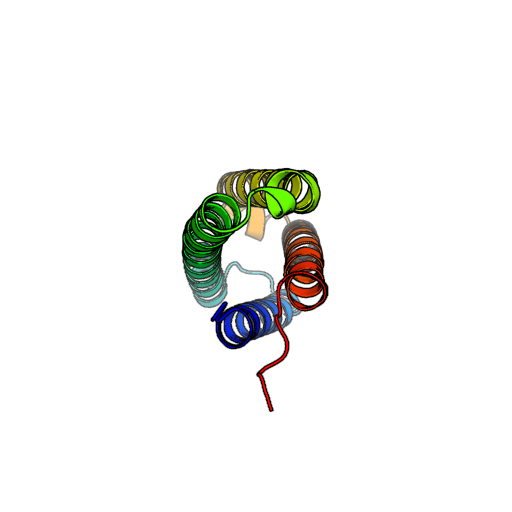 123 ? 13.941 -9.861 -7.476 1.00 82.56 123 ASN A N 1
ATOM 973 C CA . ASN A 1 123 ? 14.054 -9.635 -8.926 1.00 82.56 123 ASN A CA 1
ATOM 974 C C . ASN A 1 123 ? 14.773 -8.333 -9.303 1.00 82.56 123 ASN A C 1
ATOM 976 O O . ASN A 1 123 ? 15.277 -8.223 -10.416 1.00 82.56 123 ASN A O 1
ATOM 980 N N . LEU A 1 124 ? 14.806 -7.345 -8.407 1.00 78.12 124 LEU A N 1
ATOM 981 C CA . LEU A 1 124 ? 15.333 -6.001 -8.665 1.00 78.12 124 LEU A CA 1
ATOM 982 C C . LEU A 1 124 ? 16.567 -5.664 -7.822 1.00 78.12 124 LEU A C 1
ATOM 984 O O . LEU A 1 124 ? 17.271 -4.696 -8.122 1.00 78.12 124 LEU A O 1
ATOM 988 N N . THR A 1 125 ? 16.867 -6.455 -6.789 1.00 65.81 125 THR A N 1
ATOM 989 C CA . THR A 1 125 ? 18.112 -6.302 -6.032 1.00 65.81 125 THR A CA 1
ATOM 990 C C . THR A 1 125 ? 19.277 -6.817 -6.869 1.00 65.81 125 THR A C 1
ATOM 992 O O . THR A 1 125 ? 19.541 -8.015 -6.938 1.00 65.81 125 THR A O 1
ATOM 995 N N . VAL A 1 126 ? 19.997 -5.901 -7.515 1.00 53.44 126 VAL A N 1
ATOM 996 C CA . VAL A 1 126 ? 21.325 -6.195 -8.068 1.00 53.44 126 VAL A CA 1
ATOM 997 C C . VAL A 1 126 ? 22.240 -6.571 -6.891 1.00 53.44 126 VAL A C 1
ATOM 999 O O . VAL A 1 126 ? 22.181 -5.879 -5.867 1.00 53.4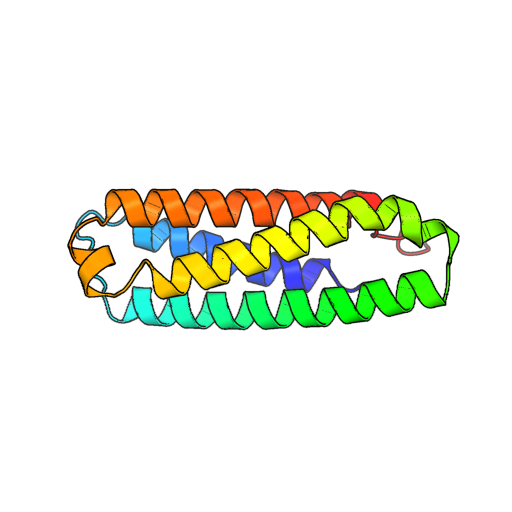4 126 VAL A O 1
ATOM 1002 N N . PRO A 1 127 ? 23.078 -7.625 -6.984 1.00 42.66 127 PRO A N 1
ATOM 1003 C CA . PRO A 1 127 ? 24.065 -7.910 -5.950 1.00 42.66 127 PRO A CA 1
ATOM 1004 C C . PRO A 1 127 ? 24.881 -6.646 -5.685 1.00 42.66 127 PRO A C 1
ATOM 1006 O O . PRO A 1 127 ? 25.310 -5.979 -6.630 1.00 42.66 127 PRO A O 1
ATOM 1009 N N . ALA A 1 128 ? 25.093 -6.302 -4.413 1.00 38.53 128 ALA A N 1
ATOM 1010 C CA . ALA A 1 128 ? 26.167 -5.381 -4.083 1.00 38.53 128 ALA A CA 1
ATOM 1011 C C . ALA A 1 128 ? 27.440 -5.997 -4.673 1.00 38.53 128 ALA A C 1
ATOM 1013 O O . ALA A 1 128 ? 27.795 -7.122 -4.322 1.00 38.53 128 ALA A O 1
ATOM 1014 N N . VAL A 1 129 ? 28.036 -5.315 -5.649 1.00 35.38 129 VAL A N 1
ATOM 1015 C CA . VAL A 1 129 ? 29.328 -5.703 -6.213 1.00 35.38 129 VAL A CA 1
ATOM 1016 C C . VAL A 1 129 ? 30.287 -5.841 -5.030 1.00 35.38 129 VAL A C 1
ATOM 1018 O O . VAL A 1 129 ? 30.419 -4.895 -4.251 1.00 35.38 129 VAL A O 1
ATOM 1021 N N . ALA A 1 130 ? 30.833 -7.046 -4.859 1.00 34.59 130 ALA A N 1
ATOM 1022 C CA . ALA A 1 130 ? 31.906 -7.331 -3.914 1.00 34.59 130 ALA A CA 1
ATOM 1023 C C . ALA A 1 130 ? 33.205 -6.654 -4.362 1.00 34.59 130 ALA A C 1
ATOM 1025 O O . ALA A 1 130 ? 33.418 -6.570 -5.596 1.00 34.59 130 ALA A O 1
#

Organism: NCBI:txid1166340

Sequence (130 aa):
MYGARADHDDLRERMTRFAVLLSAPDGSANASLLRQRAA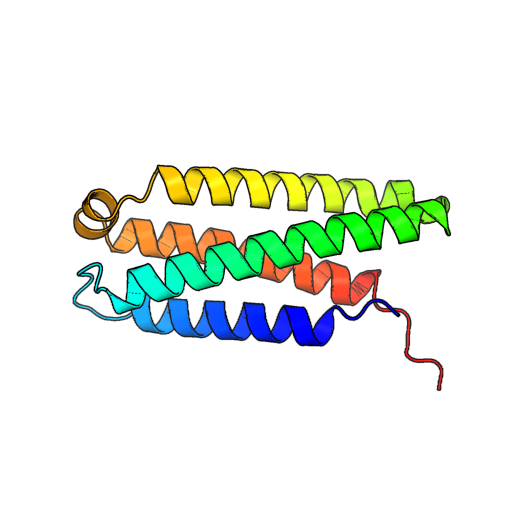FARCFALHVADEQRALARLVATDRSMRDPLRGYYDRLGALRTDYSAHISTWTPAAIGGDWHGYGQAVFGLQDRLRDLMAWEERNLTVPAVA

Radius of gyration: 16.51 Å; chains: 1; bounding box: 51×20×45 Å

Foldseek 3Di:
DPPLPVLVVVLVVLLVVLLVLLPDPQQQCPPVNVVSLVVNLVSLVVSLVVVVVVVVVVCVVPVVCVVVCPVLVVLSVVLNVLSVVLVVCDDSVNCNVCSPVNSVSSVVSSVSVVVSSVVCVVPVDDPPDD

pLDDT: mean 83.67, std 12.85, range [34.59, 94.19]

Secondary structure (DSSP, 8-state):
---HHHHHHHHHHHHHHHHHHHTSS-----HHHHHHHHHHHHHHHHHHHHHHHHHHHHHHH-GGGHHHHHHHHHHHHHHHHHHHHHHHH--HHHHHH-HHHHHHHHHHHHHHHHHHHHHHHHHT------